Protein AF-A0A7S0IQK3-F1 (afdb_monomer_lite)

Organism: NCBI:txid127549

Foldseek 3Di:
DDAAEFECDVVVVGDPPVVVLVVDDPVCSCVHPVPYDYQYQDPPPVCNVVSVQVVVQVVVLVVVCVVDDVVVSPDDRRHDDDDVDDDDDDDDDPDDDDDDDDPVPPD

Sequence (107 aa):
PLVLVHEADPQK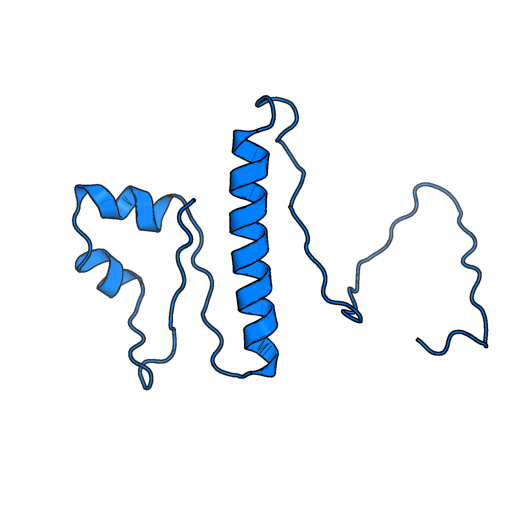GGLPLEDIRADCPIDLADFVFSQQQSITWQRVAAYQQLTLKLIAEHVVQAHLMSAVHPLEAVGRGCMLCFKGEVTCADLTFARQVTLLVSAHNPG

Secondary structure (DSSP, 8-state):
----EE---GGGT---HHHHHHTS-HHHHHHHHTSSPPEE---SHHHHHHHHHHHHHHHHHHHHHHHS-TTT-TT-------TT---------SS--PPP--TT---

Structure (mmCIF, N/CA/C/O backbone):
data_AF-A0A7S0IQK3-F1
#
_entry.id   AF-A0A7S0IQK3-F1
#
loop_
_atom_site.group_PDB
_atom_site.id
_atom_site.type_symbol
_atom_site.label_atom_id
_atom_site.label_alt_id
_atom_site.label_comp_id
_atom_site.label_asym_id
_atom_site.label_entity_id
_atom_site.label_seq_id
_atom_site.pdbx_PDB_ins_code
_atom_site.Cartn_x
_atom_site.Cartn_y
_atom_site.Cartn_z
_atom_site.occupancy
_atom_site.B_iso_or_equiv
_atom_site.auth_seq_id
_atom_site.auth_comp_id
_atom_site.auth_asym_id
_atom_site.auth_atom_id
_atom_site.pdbx_PDB_model_num
ATOM 1 N N . PRO A 1 1 ? 4.836 13.944 -5.361 1.00 82.56 1 PRO A N 1
ATOM 2 C CA . PRO A 1 1 ? 5.174 12.628 -4.765 1.00 82.56 1 PRO A CA 1
ATOM 3 C C . PRO A 1 1 ? 4.768 11.518 -5.733 1.00 82.56 1 PRO A C 1
ATOM 5 O O . PRO A 1 1 ? 3.720 11.645 -6.360 1.00 82.56 1 PRO A O 1
ATOM 8 N N . LEU A 1 2 ? 5.595 10.485 -5.876 1.00 87.44 2 LEU A N 1
ATOM 9 C CA . LEU A 1 2 ? 5.242 9.262 -6.599 1.00 87.44 2 LEU A CA 1
ATOM 10 C C . LEU A 1 2 ? 4.720 8.234 -5.584 1.00 87.44 2 LEU A C 1
ATOM 12 O O . LEU A 1 2 ? 5.189 8.243 -4.449 1.00 87.44 2 LEU A O 1
ATOM 16 N N . VAL A 1 3 ? 3.745 7.409 -5.971 1.00 90.50 3 VAL A N 1
ATOM 17 C CA . VAL A 1 3 ? 3.265 6.264 -5.180 1.00 90.50 3 VAL A CA 1
ATOM 18 C C . VAL A 1 3 ? 3.102 5.082 -6.127 1.00 90.50 3 VAL A C 1
ATOM 20 O O . VAL A 1 3 ? 2.307 5.156 -7.064 1.00 90.50 3 VAL A O 1
ATOM 23 N N . LEU A 1 4 ? 3.838 3.997 -5.889 1.00 93.31 4 LEU A N 1
ATOM 24 C CA . LEU A 1 4 ? 3.698 2.765 -6.660 1.00 93.31 4 LEU A CA 1
ATOM 25 C C . LEU A 1 4 ? 2.489 1.962 -6.161 1.00 93.31 4 LEU A C 1
ATOM 27 O O . LEU A 1 4 ? 2.485 1.465 -5.036 1.00 93.31 4 LEU A O 1
ATOM 31 N N . VAL A 1 5 ? 1.466 1.824 -7.003 1.00 94.69 5 VAL A N 1
ATOM 32 C CA . VAL A 1 5 ? 0.263 1.029 -6.718 1.00 94.69 5 VAL A CA 1
ATOM 33 C C . VAL A 1 5 ? 0.229 -0.173 -7.656 1.00 94.69 5 VAL A C 1
ATOM 35 O O . VAL A 1 5 ? 0.392 -0.016 -8.864 1.00 94.69 5 VAL A O 1
ATOM 38 N N . HIS A 1 6 ? 0.028 -1.369 -7.107 1.00 95.31 6 HIS A N 1
ATOM 39 C CA . HIS A 1 6 ? 0.175 -2.633 -7.827 1.00 95.31 6 HIS A CA 1
ATOM 40 C C . HIS A 1 6 ? -1.131 -3.429 -7.868 1.00 95.31 6 HIS A C 1
ATOM 42 O O . HIS A 1 6 ? -1.665 -3.801 -6.826 1.00 95.31 6 HIS A O 1
AT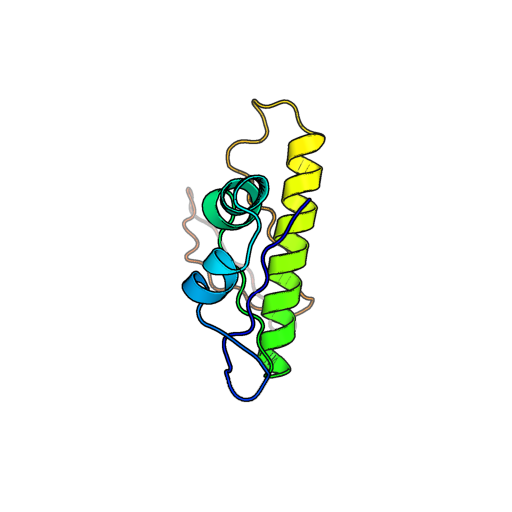OM 48 N N . GLU A 1 7 ? -1.638 -3.709 -9.069 1.00 94.56 7 GLU A N 1
ATOM 49 C CA . GLU A 1 7 ? -2.710 -4.687 -9.280 1.00 94.56 7 GLU A CA 1
ATOM 50 C C . GLU A 1 7 ? -2.114 -6.097 -9.258 1.00 94.56 7 GLU A C 1
ATOM 52 O O . GLU A 1 7 ? -1.347 -6.462 -10.148 1.00 94.56 7 GLU A O 1
ATOM 57 N N . ALA A 1 8 ? -2.463 -6.884 -8.241 1.00 88.56 8 ALA A N 1
ATOM 58 C CA . ALA A 1 8 ? -1.940 -8.236 -8.073 1.00 88.56 8 ALA A CA 1
ATOM 59 C C . ALA A 1 8 ? -2.817 -9.311 -8.737 1.00 88.56 8 ALA A C 1
ATOM 61 O O . ALA A 1 8 ? -2.359 -10.443 -8.859 1.00 88.56 8 ALA A O 1
ATOM 62 N N . ASP A 1 9 ? -4.052 -8.993 -9.154 1.00 92.19 9 ASP A N 1
ATOM 63 C CA . ASP A 1 9 ? -4.961 -9.950 -9.796 1.00 92.19 9 ASP A CA 1
ATOM 64 C C . ASP A 1 9 ? -4.716 -10.028 -11.319 1.00 92.19 9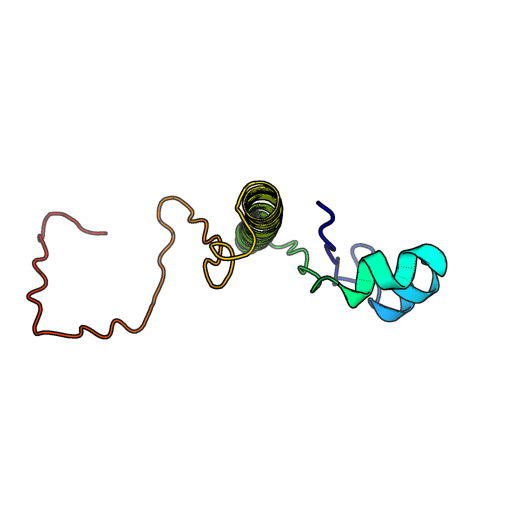 ASP A C 1
ATOM 66 O O . ASP A 1 9 ? -5.072 -9.093 -12.053 1.00 92.19 9 ASP A O 1
ATOM 70 N N . PRO A 1 10 ? -4.190 -11.153 -11.847 1.00 92.50 10 PRO A N 1
ATOM 71 C CA . PRO A 1 10 ? -3.948 -11.306 -13.279 1.00 92.50 10 PRO A CA 1
ATOM 72 C C . PRO A 1 10 ? -5.227 -11.237 -14.120 1.00 92.50 10 PRO A C 1
ATOM 74 O O . PRO A 1 10 ? -5.199 -10.780 -15.261 1.00 92.50 10 PRO A O 1
ATOM 77 N N . GLN A 1 11 ? -6.385 -11.612 -13.561 1.00 94.88 11 GLN A N 1
ATOM 78 C CA . GLN A 1 11 ? -7.672 -11.531 -14.263 1.00 94.88 11 GLN A CA 1
ATOM 79 C C . GLN A 1 11 ? -8.158 -10.088 -14.446 1.00 94.88 11 GLN A C 1
ATOM 81 O O . GLN A 1 11 ? -9.113 -9.836 -15.187 1.00 94.88 11 GLN A O 1
ATOM 86 N N . LYS A 1 12 ? -7.523 -9.131 -13.762 1.00 92.88 12 LYS A N 1
ATOM 87 C CA . LYS A 1 12 ? -7.808 -7.694 -13.839 1.00 92.88 12 LYS A CA 1
ATOM 88 C C . LYS A 1 12 ? -6.676 -6.901 -14.489 1.00 92.88 12 LYS A C 1
ATOM 90 O O . LYS A 1 12 ? -6.703 -5.673 -14.434 1.00 92.88 12 LYS A O 1
ATOM 95 N N . GLY A 1 13 ? -5.735 -7.592 -15.135 1.00 90.19 13 GLY A N 1
ATOM 96 C CA . GLY A 1 13 ? -4.581 -6.984 -15.797 1.00 90.19 13 GLY A CA 1
ATOM 97 C C . GLY A 1 13 ? -3.377 -6.779 -14.878 1.00 90.19 13 GLY A C 1
ATOM 98 O O . GLY A 1 13 ? -2.493 -6.000 -15.217 1.00 90.19 13 GLY A O 1
ATOM 99 N N . GLY A 1 14 ? -3.349 -7.442 -13.720 1.00 93.19 14 GLY A N 1
ATOM 100 C CA . GLY A 1 14 ? -2.175 -7.489 -12.860 1.00 93.19 14 GLY A CA 1
ATOM 101 C C . GLY A 1 14 ? -1.041 -8.304 -13.474 1.00 93.19 14 GLY A C 1
ATOM 102 O O . GLY A 1 14 ? -1.272 -9.305 -14.152 1.00 93.19 14 GLY A O 1
ATOM 103 N N . LEU A 1 15 ? 0.189 -7.878 -13.208 1.00 93.44 15 LEU A N 1
ATOM 104 C CA . LEU A 1 15 ? 1.414 -8.569 -13.606 1.00 93.44 15 LEU A CA 1
ATOM 105 C C . LEU A 1 15 ? 2.388 -8.613 -12.426 1.00 93.44 15 LEU A C 1
ATOM 107 O O . LEU A 1 15 ? 2.322 -7.734 -11.563 1.00 93.44 15 LEU A O 1
ATOM 111 N N . PRO A 1 16 ? 3.299 -9.595 -12.364 1.00 92.62 16 PRO A N 1
ATOM 112 C CA . PRO A 1 16 ? 4.411 -9.569 -11.422 1.00 92.62 16 PRO A CA 1
ATOM 113 C C . PRO A 1 16 ? 5.177 -8.238 -11.485 1.00 92.62 16 PRO A C 1
ATOM 115 O O . PRO A 1 16 ? 5.412 -7.692 -12.561 1.00 92.62 16 PRO A O 1
ATOM 118 N N . LEU A 1 17 ? 5.587 -7.703 -10.330 1.00 90.75 17 LEU A N 1
ATOM 119 C CA . LEU A 1 17 ? 6.328 -6.431 -10.276 1.00 90.75 17 LEU A CA 1
ATOM 120 C C . LEU A 1 17 ? 7.654 -6.484 -11.044 1.00 90.75 17 LEU A C 1
ATOM 122 O O . LEU A 1 17 ? 8.101 -5.461 -11.551 1.00 90.75 17 LEU A O 1
ATOM 126 N N . GLU A 1 18 ? 8.272 -7.660 -11.125 1.00 90.81 18 GLU A N 1
ATOM 127 C CA . GLU A 1 18 ? 9.488 -7.902 -11.905 1.00 90.81 18 GLU A CA 1
ATOM 128 C C . GLU A 1 18 ? 9.267 -7.713 -13.410 1.00 90.81 18 GLU A C 1
ATOM 130 O O . GLU A 1 18 ? 10.069 -7.032 -14.048 1.00 90.81 18 GLU A O 1
ATOM 135 N N . ASP A 1 19 ? 8.140 -8.194 -13.940 1.00 93.38 19 ASP A N 1
ATOM 136 C CA . ASP A 1 19 ? 7.764 -8.014 -15.345 1.00 93.38 19 ASP A CA 1
ATOM 137 C C . ASP A 1 19 ? 7.458 -6.538 -15.636 1.00 93.38 19 ASP A C 1
ATOM 139 O O . ASP A 1 19 ? 7.979 -5.962 -16.587 1.00 93.38 19 ASP A O 1
ATOM 143 N N . ILE A 1 20 ? 6.705 -5.874 -14.748 1.00 92.44 20 ILE A N 1
ATOM 144 C CA . ILE A 1 20 ? 6.411 -4.434 -14.875 1.00 92.44 20 ILE A CA 1
ATOM 145 C C . ILE A 1 20 ? 7.707 -3.606 -14.805 1.00 92.44 20 ILE A C 1
ATOM 147 O O . ILE A 1 20 ? 7.851 -2.602 -15.505 1.00 92.44 20 ILE A O 1
ATOM 151 N N . ARG A 1 21 ? 8.669 -4.010 -13.964 1.00 92.44 21 ARG A N 1
ATOM 152 C CA . ARG A 1 21 ? 9.974 -3.347 -13.867 1.00 92.44 21 ARG A CA 1
ATOM 153 C C . ARG A 1 21 ? 10.802 -3.545 -15.135 1.00 92.44 21 ARG A C 1
ATOM 155 O O . ARG A 1 21 ? 11.490 -2.607 -15.524 1.00 92.44 21 ARG A O 1
ATOM 162 N N . ALA A 1 22 ? 10.742 -4.718 -15.766 1.00 93.06 22 ALA A N 1
ATOM 163 C CA . ALA A 1 22 ? 11.453 -4.996 -17.013 1.00 93.06 22 ALA A CA 1
ATOM 164 C C . ALA A 1 22 ? 10.960 -4.119 -18.179 1.00 93.06 22 ALA A C 1
ATOM 166 O O . ALA A 1 22 ? 11.764 -3.717 -19.019 1.00 93.06 22 ALA A O 1
ATOM 167 N N . ASP A 1 23 ? 9.674 -3.761 -18.178 1.00 92.69 23 ASP A N 1
ATOM 168 C CA . ASP A 1 23 ? 9.068 -2.856 -19.163 1.00 92.69 23 ASP A CA 1
ATOM 169 C C . ASP A 1 23 ? 9.325 -1.363 -18.868 1.00 92.69 23 ASP A C 1
ATOM 171 O O . ASP A 1 23 ? 9.036 -0.488 -19.691 1.00 92.69 23 ASP A O 1
ATOM 175 N N . CYS A 1 24 ? 9.865 -1.036 -17.691 1.00 93.19 24 CYS A N 1
ATOM 176 C CA . CYS A 1 24 ? 10.154 0.336 -17.293 1.00 93.19 24 CYS A CA 1
ATOM 177 C C . CYS A 1 24 ? 11.482 0.826 -17.905 1.00 93.19 24 CYS A C 1
ATOM 179 O O . CYS A 1 24 ? 12.486 0.114 -17.835 1.00 93.19 24 CYS A O 1
ATOM 181 N N . PRO A 1 25 ? 11.550 2.061 -18.449 1.00 95.19 25 PRO A N 1
ATOM 182 C CA . PRO A 1 25 ? 12.809 2.649 -18.900 1.00 95.19 25 PRO A CA 1
ATOM 183 C C . PRO A 1 25 ? 13.881 2.608 -17.807 1.00 95.19 25 PRO A C 1
ATOM 185 O O . PRO A 1 25 ? 13.618 2.985 -16.663 1.00 95.19 25 PRO A O 1
ATOM 188 N N . ILE A 1 26 ? 15.099 2.193 -18.166 1.00 92.25 26 ILE A N 1
ATOM 189 C CA . ILE A 1 26 ? 16.164 1.914 -17.191 1.00 92.25 26 ILE A CA 1
ATOM 190 C C . ILE A 1 26 ? 16.511 3.124 -16.313 1.00 92.25 26 ILE A C 1
ATOM 192 O O . ILE A 1 26 ? 16.732 2.971 -15.115 1.00 92.25 26 ILE A O 1
ATOM 196 N N . ASP A 1 27 ? 16.437 4.330 -16.880 1.00 93.38 27 ASP A N 1
ATOM 197 C CA . ASP A 1 27 ? 16.712 5.591 -16.182 1.00 93.38 27 ASP A CA 1
ATOM 198 C C . ASP A 1 27 ? 15.662 5.925 -15.103 1.00 93.38 27 ASP A C 1
ATOM 200 O O . ASP A 1 27 ? 15.906 6.745 -14.219 1.00 93.38 27 ASP A O 1
ATOM 204 N N . LEU A 1 28 ? 14.480 5.301 -15.171 1.00 90.56 28 LEU A N 1
ATOM 205 C CA . LEU A 1 28 ? 13.359 5.516 -14.252 1.00 90.56 28 LEU A CA 1
ATOM 206 C C . LEU A 1 28 ? 13.110 4.322 -13.328 1.00 90.56 28 LEU A C 1
ATOM 208 O O . LEU A 1 28 ? 12.538 4.507 -12.253 1.00 90.56 28 LEU A O 1
ATOM 212 N N . ALA A 1 29 ? 13.537 3.117 -13.713 1.00 91.12 29 ALA A N 1
ATOM 213 C CA . ALA A 1 29 ? 13.239 1.888 -12.986 1.00 91.12 29 ALA A CA 1
ATOM 214 C C . ALA A 1 29 ? 13.681 1.961 -11.515 1.00 91.12 29 ALA A C 1
ATOM 216 O O . ALA A 1 29 ? 12.915 1.624 -10.613 1.00 91.12 29 ALA A O 1
ATOM 217 N N . ASP A 1 30 ? 14.881 2.470 -11.239 1.00 89.62 30 ASP A N 1
ATOM 218 C CA . ASP A 1 30 ? 15.346 2.594 -9.856 1.00 89.62 30 ASP A CA 1
ATOM 219 C C . ASP A 1 30 ? 14.559 3.655 -9.080 1.00 89.62 30 ASP A C 1
ATOM 221 O O . ASP A 1 30 ? 14.157 3.406 -7.943 1.00 89.62 30 ASP A O 1
ATOM 225 N N . PHE A 1 31 ? 14.247 4.803 -9.686 1.00 88.25 31 PHE A N 1
ATOM 226 C CA . PHE A 1 31 ? 13.428 5.829 -9.034 1.00 88.25 31 PHE A CA 1
ATOM 227 C C . PHE A 1 31 ? 12.028 5.313 -8.663 1.00 88.25 31 PHE A C 1
ATOM 229 O O . PHE A 1 31 ? 11.536 5.602 -7.573 1.00 88.25 31 PHE A O 1
ATOM 236 N N . VAL A 1 32 ? 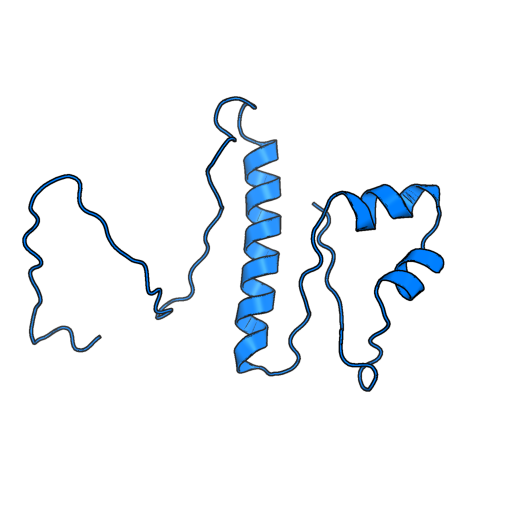11.405 4.521 -9.540 1.00 89.69 32 VAL A N 1
ATOM 237 C CA . VAL A 1 32 ? 10.043 4.004 -9.348 1.00 89.69 32 VAL A CA 1
ATOM 238 C C . VAL A 1 32 ? 10.006 2.825 -8.372 1.00 89.69 32 VAL A C 1
ATOM 240 O O . VAL A 1 32 ? 9.153 2.798 -7.488 1.00 89.69 32 VAL A O 1
ATOM 243 N N . PHE A 1 33 ? 10.910 1.851 -8.521 1.00 90.00 33 PHE A N 1
ATOM 244 C CA . PHE A 1 33 ? 10.802 0.552 -7.842 1.00 90.00 33 PHE A CA 1
ATOM 245 C C . PHE A 1 33 ? 11.748 0.369 -6.649 1.00 90.00 33 PHE A C 1
ATOM 247 O O . PHE A 1 33 ? 11.486 -0.496 -5.818 1.00 90.00 33 PHE A O 1
ATOM 254 N N . SER A 1 34 ? 12.844 1.131 -6.537 1.00 82.75 34 SER A N 1
ATOM 255 C CA . SER A 1 34 ? 13.802 0.947 -5.428 1.00 82.75 34 SER A CA 1
ATOM 256 C C . SER A 1 34 ? 13.528 1.848 -4.222 1.00 82.75 34 SER A C 1
ATOM 258 O O . SER A 1 34 ? 13.851 1.486 -3.094 1.00 82.75 34 SER A O 1
ATOM 260 N N . GLN A 1 35 ? 12.920 3.017 -4.442 1.00 75.19 35 GLN A N 1
ATOM 261 C CA . GLN A 1 35 ? 12.738 4.023 -3.390 1.00 75.19 35 GLN A CA 1
ATOM 262 C C . GLN A 1 35 ? 11.431 3.879 -2.608 1.00 75.19 35 GLN A C 1
ATOM 264 O O . GLN A 1 35 ? 11.227 4.583 -1.619 1.00 75.19 35 GLN A O 1
ATOM 269 N N . GLN A 1 36 ? 10.521 3.013 -3.058 1.00 77.69 36 GLN A N 1
ATOM 270 C CA . GLN A 1 36 ? 9.158 2.948 -2.543 1.00 77.69 36 GLN A CA 1
ATOM 271 C C . GLN A 1 36 ? 8.682 1.502 -2.455 1.00 77.69 36 GLN A C 1
ATOM 273 O O . GLN A 1 36 ? 8.864 0.720 -3.385 1.00 77.69 36 GLN A O 1
ATOM 278 N N . GLN A 1 37 ? 8.021 1.154 -1.353 1.00 84.00 37 GLN A N 1
ATOM 279 C CA . GLN A 1 37 ? 7.278 -0.098 -1.262 1.00 84.00 37 GLN A CA 1
ATOM 280 C C . GLN A 1 37 ? 5.959 0.045 -2.032 1.00 84.00 37 GLN A C 1
ATOM 282 O O . GLN A 1 37 ? 5.227 1.015 -1.835 1.00 84.00 37 GLN A O 1
ATOM 287 N N . SER A 1 38 ? 5.641 -0.923 -2.892 1.00 91.94 38 SER A N 1
ATOM 288 C CA . SER A 1 38 ? 4.376 -0.932 -3.627 1.00 91.94 38 SER A CA 1
ATOM 289 C C . SER A 1 38 ? 3.181 -1.141 -2.695 1.00 91.94 38 SER A C 1
ATOM 291 O O . SER A 1 38 ? 3.210 -2.024 -1.835 1.00 91.94 38 SER A O 1
ATOM 293 N N . ILE A 1 39 ? 2.095 -0.410 -2.930 1.00 94.38 39 ILE A N 1
ATOM 294 C CA . ILE A 1 39 ? 0.804 -0.625 -2.272 1.00 94.38 39 ILE A CA 1
ATOM 295 C C . ILE A 1 39 ? -0.050 -1.529 -3.161 1.00 94.38 39 ILE A C 1
ATOM 297 O O . ILE A 1 39 ? -0.353 -1.172 -4.299 1.00 94.38 39 ILE A O 1
ATOM 301 N N . THR A 1 40 ? -0.487 -2.679 -2.652 1.00 94.81 40 THR A N 1
ATOM 302 C CA . THR A 1 40 ? -1.412 -3.549 -3.392 1.00 94.81 40 THR A CA 1
ATOM 303 C C . THR A 1 40 ? -2.778 -2.879 -3.555 1.00 94.81 40 THR A C 1
ATOM 305 O O . THR A 1 40 ? -3.396 -2.421 -2.586 1.00 94.81 40 THR A O 1
ATOM 308 N N . TRP A 1 41 ? -3.276 -2.860 -4.786 1.00 95.19 41 TRP A N 1
ATOM 309 C CA . TRP A 1 41 ? -4.620 -2.425 -5.119 1.00 95.19 41 TRP A CA 1
ATOM 310 C C . TRP A 1 41 ? -5.639 -3.508 -4.770 1.00 95.19 41 TRP A C 1
ATOM 312 O O . TRP A 1 41 ? -5.661 -4.578 -5.372 1.00 95.19 41 TRP A O 1
ATOM 322 N N . GLN A 1 42 ? -6.500 -3.233 -3.790 1.00 94.19 42 GLN A N 1
ATOM 323 C CA . GLN A 1 42 ? -7.546 -4.163 -3.377 1.00 94.19 42 GLN A CA 1
ATOM 324 C C . GLN A 1 42 ? -8.836 -3.916 -4.168 1.00 94.19 42 GLN A C 1
ATOM 326 O O . GLN A 1 42 ? -9.457 -2.859 -4.056 1.00 94.19 42 GLN A O 1
ATOM 331 N N . ARG A 1 43 ? -9.274 -4.910 -4.951 1.00 89.88 43 ARG A N 1
ATOM 332 C CA . ARG A 1 43 ? -10.535 -4.857 -5.725 1.00 89.88 43 ARG A CA 1
ATOM 333 C C . ARG A 1 43 ? -11.785 -5.100 -4.885 1.00 89.88 43 ARG A C 1
ATOM 335 O O . ARG A 1 43 ? -12.884 -4.737 -5.297 1.00 89.88 43 ARG A O 1
ATOM 342 N N . VAL A 1 44 ? -11.632 -5.725 -3.723 1.00 90.75 44 VAL A N 1
ATOM 343 C CA . VAL A 1 44 ? -12.732 -5.922 -2.780 1.00 90.75 44 VAL A CA 1
ATOM 344 C C . VAL A 1 44 ? -13.047 -4.577 -2.136 1.00 90.75 44 VAL A C 1
ATOM 346 O O . VAL A 1 44 ? -12.198 -4.010 -1.452 1.00 90.75 44 VAL A O 1
ATOM 349 N N . ALA A 1 45 ? -14.272 -4.080 -2.321 1.00 85.56 45 ALA A N 1
ATOM 350 C CA . ALA A 1 45 ? -14.680 -2.744 -1.876 1.00 85.56 45 ALA A CA 1
ATOM 351 C C . ALA A 1 45 ? -14.367 -2.468 -0.391 1.00 85.56 45 ALA A C 1
ATOM 353 O O . ALA A 1 45 ? -13.913 -1.377 -0.050 1.00 85.56 45 ALA A O 1
ATOM 354 N N . ALA A 1 46 ? -14.534 -3.475 0.476 1.00 80.19 46 ALA A N 1
ATOM 355 C CA . ALA A 1 46 ? -14.223 -3.374 1.904 1.00 80.19 46 ALA A CA 1
ATOM 356 C C . ALA A 1 46 ? -12.734 -3.095 2.191 1.00 80.19 46 ALA A C 1
ATOM 358 O O . ALA A 1 46 ? -12.411 -2.413 3.157 1.00 80.19 46 ALA A O 1
ATOM 359 N N . TYR A 1 47 ? -11.827 -3.584 1.342 1.00 88.25 47 TYR A N 1
ATOM 360 C CA . TYR A 1 47 ? -10.381 -3.390 1.487 1.00 88.25 47 TYR A CA 1
ATOM 361 C C . TYR A 1 47 ? -9.841 -2.268 0.594 1.00 88.25 47 TYR A C 1
ATOM 363 O O . TYR A 1 47 ? -8.735 -1.781 0.812 1.00 88.25 47 TYR A O 1
ATOM 371 N N . GLN A 1 48 ? -10.628 -1.797 -0.373 1.00 91.25 48 GLN A N 1
ATOM 372 C CA . GLN A 1 48 ? -10.243 -0.682 -1.232 1.00 91.25 48 GLN A CA 1
ATOM 373 C C . GLN A 1 48 ? -10.037 0.609 -0.427 1.00 91.25 48 GLN A C 1
ATOM 375 O O . GLN A 1 48 ? -9.116 1.372 -0.708 1.00 91.25 48 GLN A O 1
ATOM 380 N N . GLN A 1 49 ? -10.844 0.834 0.616 1.00 89.19 49 GLN A N 1
ATOM 381 C CA . GLN A 1 49 ? -10.659 1.966 1.530 1.00 89.19 49 GLN A CA 1
ATOM 382 C C . GLN A 1 49 ? -9.301 1.916 2.239 1.00 89.19 49 GLN A C 1
ATOM 384 O O . GLN A 1 49 ? -8.649 2.949 2.369 1.00 89.19 49 GLN A O 1
ATOM 389 N N . LEU A 1 50 ? -8.828 0.725 2.619 1.00 89.12 50 LEU A N 1
ATOM 390 C CA . LEU A 1 50 ? -7.498 0.554 3.202 1.00 89.12 50 LEU A CA 1
ATOM 391 C C . LEU A 1 50 ? -6.401 0.940 2.200 1.00 89.12 50 LEU A C 1
ATOM 393 O O . LEU A 1 50 ? -5.522 1.726 2.537 1.00 89.12 50 LEU A O 1
ATOM 397 N N . THR A 1 51 ? -6.480 0.465 0.953 1.00 93.06 51 THR A N 1
ATOM 398 C CA . THR A 1 51 ? -5.544 0.876 -0.107 1.00 93.06 51 THR A CA 1
ATOM 399 C C . THR A 1 51 ? -5.547 2.397 -0.300 1.00 93.06 51 THR A C 1
ATOM 401 O O . THR A 1 51 ? -4.483 3.010 -0.364 1.00 93.06 51 THR A O 1
ATOM 404 N N . LEU A 1 52 ? -6.726 3.026 -0.362 1.00 92.94 52 LEU A N 1
ATOM 405 C CA . LEU A 1 52 ? -6.850 4.479 -0.526 1.00 92.94 52 LEU A CA 1
ATOM 406 C C . LEU A 1 52 ? -6.252 5.250 0.657 1.00 92.94 52 LEU A C 1
ATOM 408 O O . LEU A 1 52 ? -5.594 6.269 0.447 1.00 92.94 52 LEU A O 1
ATOM 412 N N . LYS A 1 53 ? -6.441 4.754 1.883 1.00 91.50 53 LYS A N 1
ATOM 413 C CA . LYS A 1 53 ? -5.819 5.306 3.088 1.00 91.50 53 LYS A CA 1
ATOM 414 C C . LYS A 1 53 ? -4.298 5.258 2.998 1.00 91.50 53 LYS A C 1
ATOM 416 O O . LYS A 1 53 ? -3.674 6.296 3.168 1.00 91.50 53 LYS A O 1
ATOM 421 N N . LEU A 1 54 ? -3.718 4.108 2.653 1.00 91.44 54 LEU A N 1
ATOM 422 C CA . LEU A 1 54 ? -2.264 3.957 2.513 1.00 91.44 54 LEU A CA 1
ATOM 423 C C . LEU A 1 54 ? -1.689 4.897 1.440 1.00 91.44 54 LEU A C 1
ATOM 425 O O . LEU A 1 54 ? -0.640 5.508 1.640 1.00 91.44 54 LEU A O 1
ATOM 429 N N . ILE A 1 55 ? -2.392 5.064 0.312 1.00 92.69 55 ILE A N 1
ATOM 430 C CA . ILE A 1 55 ? -2.000 6.021 -0.736 1.00 92.69 55 ILE A CA 1
ATOM 431 C C . ILE A 1 55 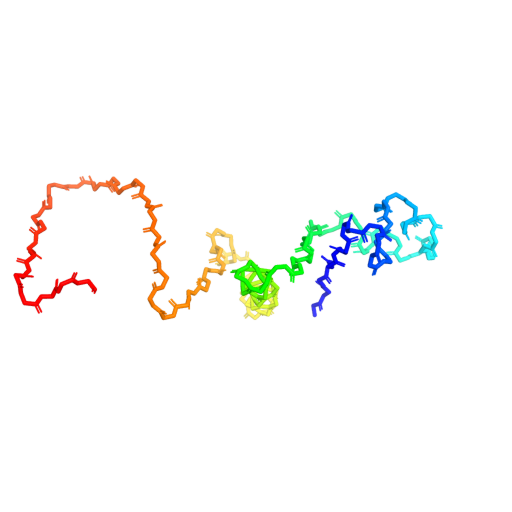? -2.016 7.451 -0.181 1.00 92.69 55 ILE A C 1
ATOM 433 O O . ILE A 1 55 ? -1.056 8.200 -0.369 1.00 92.69 55 ILE A O 1
ATOM 437 N N . ALA A 1 56 ? -3.089 7.835 0.513 1.00 92.19 56 ALA A N 1
ATOM 438 C CA . ALA A 1 56 ? -3.218 9.164 1.098 1.00 92.19 56 ALA A CA 1
ATOM 439 C C . ALA A 1 56 ? -2.148 9.429 2.171 1.00 92.19 56 ALA A C 1
ATOM 441 O O . ALA A 1 56 ? -1.537 10.496 2.154 1.00 92.19 56 ALA A O 1
ATOM 442 N N . GLU A 1 57 ? -1.863 8.460 3.045 1.00 90.19 57 GLU A N 1
ATOM 443 C CA . GLU A 1 57 ? -0.788 8.530 4.045 1.00 90.19 57 GLU A CA 1
ATOM 444 C C . GLU A 1 57 ? 0.567 8.782 3.380 1.00 90.19 57 GLU A C 1
ATOM 446 O O . GLU A 1 57 ? 1.286 9.696 3.783 1.00 90.19 57 GLU A O 1
ATOM 451 N N . HIS A 1 58 ? 0.884 8.055 2.303 1.00 87.69 58 HIS A N 1
ATOM 452 C CA . HIS A 1 58 ? 2.134 8.242 1.566 1.00 87.69 58 HIS A CA 1
ATOM 453 C C . HIS A 1 58 ? 2.234 9.642 0.943 1.00 87.69 58 HIS A C 1
ATOM 455 O O . HIS A 1 58 ? 3.270 10.305 1.035 1.00 87.69 58 HIS A O 1
ATOM 461 N N . VAL A 1 59 ? 1.148 10.127 0.330 1.00 88.81 59 VAL A N 1
ATOM 462 C CA . VAL A 1 59 ? 1.100 11.467 -0.271 1.00 88.81 59 VAL A CA 1
ATOM 463 C C . VAL A 1 59 ? 1.269 12.547 0.793 1.00 88.81 59 VAL A C 1
ATOM 465 O O . VAL A 1 59 ? 2.071 13.462 0.596 1.00 88.81 59 VAL A O 1
ATOM 468 N N . VAL A 1 60 ? 0.540 12.461 1.907 1.00 87.06 60 VAL A N 1
ATOM 469 C CA . VAL A 1 60 ? 0.617 13.445 2.994 1.00 87.06 60 VAL A CA 1
ATOM 470 C C . VAL A 1 60 ? 1.999 13.417 3.630 1.00 87.06 60 VAL A C 1
ATOM 472 O O . VAL A 1 60 ? 2.605 14.472 3.797 1.00 87.06 60 VAL A O 1
ATOM 475 N N . GLN A 1 61 ? 2.542 12.233 3.915 1.00 83.94 61 GLN A N 1
ATOM 476 C CA . GLN A 1 61 ? 3.876 12.101 4.483 1.00 83.94 61 GLN A CA 1
ATOM 477 C C . GLN A 1 61 ? 4.930 12.729 3.573 1.00 83.94 61 GLN A C 1
ATOM 479 O O . GLN A 1 61 ? 5.717 13.543 4.043 1.00 83.94 61 GLN A O 1
ATOM 484 N N . ALA A 1 62 ? 4.910 12.452 2.269 1.00 81.50 62 ALA A N 1
ATOM 485 C CA . ALA A 1 62 ? 5.855 13.062 1.338 1.00 81.50 62 ALA A CA 1
ATOM 486 C C . ALA A 1 62 ? 5.759 14.601 1.308 1.00 81.50 62 ALA A C 1
ATOM 488 O O . ALA A 1 62 ? 6.786 15.278 1.255 1.00 81.50 62 ALA A O 1
ATOM 489 N N . HIS A 1 63 ? 4.550 15.168 1.394 1.00 81.06 63 HIS A N 1
ATOM 490 C CA . HIS A 1 63 ? 4.374 16.621 1.494 1.00 81.06 63 HIS A CA 1
ATOM 491 C C . HIS A 1 63 ? 4.908 17.175 2.820 1.00 81.06 63 HIS A C 1
ATOM 493 O O . HIS A 1 63 ? 5.633 18.168 2.815 1.00 81.06 63 HIS A O 1
ATOM 499 N N . LEU A 1 64 ? 4.608 16.527 3.948 1.00 78.44 64 LEU A N 1
ATOM 500 C CA . LEU A 1 64 ? 5.109 16.943 5.259 1.00 78.44 64 LEU A CA 1
ATOM 501 C C . LEU A 1 64 ? 6.642 16.902 5.312 1.00 78.44 64 LEU A C 1
ATOM 503 O O . LEU A 1 64 ? 7.259 17.862 5.757 1.00 78.44 64 LEU A O 1
ATOM 507 N N . MET A 1 65 ? 7.265 15.850 4.780 1.00 72.38 65 MET A N 1
ATOM 508 C CA . MET A 1 65 ? 8.726 15.728 4.721 1.00 72.38 65 MET A CA 1
ATOM 509 C C . MET A 1 65 ? 9.373 16.801 3.833 1.00 72.38 65 MET A C 1
ATOM 511 O O . MET A 1 65 ? 10.494 17.214 4.101 1.00 72.38 65 MET A O 1
ATOM 515 N N . SER A 1 66 ? 8.671 17.291 2.805 1.00 70.81 66 SER A N 1
ATOM 516 C CA . SER A 1 66 ? 9.153 18.404 1.973 1.00 70.81 66 SER A CA 1
ATOM 517 C C . SER A 1 66 ? 9.038 19.782 2.642 1.00 70.81 66 SER A C 1
ATOM 519 O O . SER A 1 66 ? 9.743 20.709 2.254 1.00 70.81 66 SER A O 1
ATOM 521 N N . ALA A 1 67 ? 8.157 19.921 3.639 1.00 64.12 67 ALA A N 1
ATOM 522 C CA . ALA A 1 67 ? 7.873 21.181 4.329 1.00 64.12 67 ALA A CA 1
ATOM 523 C C . ALA A 1 67 ? 8.617 21.335 5.670 1.00 64.12 67 ALA A C 1
ATOM 525 O O . ALA A 1 67 ? 8.722 22.445 6.189 1.00 64.12 67 ALA A O 1
ATOM 526 N N . VAL A 1 68 ? 9.114 20.236 6.244 1.00 57.84 68 VAL A N 1
ATOM 527 C CA . VAL A 1 68 ? 9.724 20.186 7.580 1.00 57.84 68 VAL A CA 1
ATOM 528 C C . VAL A 1 68 ? 11.253 20.125 7.471 1.00 57.84 68 VAL A C 1
ATOM 530 O O . VAL A 1 68 ? 11.802 19.424 6.624 1.00 57.84 68 VAL A O 1
ATOM 533 N N . HIS A 1 69 ? 11.963 20.858 8.336 1.00 55.06 69 HIS A N 1
ATOM 534 C CA . HIS A 1 69 ? 13.429 20.824 8.402 1.00 55.06 69 HIS A CA 1
ATOM 535 C C . HIS A 1 69 ? 13.902 19.377 8.707 1.00 55.06 69 HIS A C 1
ATOM 537 O O . HIS A 1 69 ? 13.308 18.736 9.577 1.00 55.06 69 HIS A O 1
ATOM 543 N N . PRO A 1 70 ? 14.979 18.850 8.079 1.00 55.88 70 PRO A N 1
ATOM 544 C CA . PRO A 1 70 ? 15.362 17.425 8.127 1.00 55.88 70 PRO A CA 1
ATOM 545 C C . PRO A 1 70 ? 15.495 16.781 9.519 1.00 55.88 70 PRO A C 1
ATOM 547 O O . PRO A 1 70 ? 15.457 15.561 9.644 1.00 55.88 70 PRO A O 1
ATOM 550 N N . LEU A 1 71 ? 15.656 17.588 10.570 1.00 52.84 71 LEU A N 1
ATOM 551 C CA . LEU A 1 71 ? 15.842 17.136 11.949 1.00 52.84 71 LEU A CA 1
ATOM 552 C C . LEU A 1 71 ? 14.522 16.833 12.685 1.00 52.84 71 LEU A C 1
ATOM 554 O O . LEU A 1 71 ? 14.543 16.104 13.670 1.00 52.84 71 LEU A O 1
ATOM 558 N N . GLU A 1 72 ? 13.379 17.339 12.211 1.00 51.75 72 GLU A N 1
ATOM 559 C CA . GLU A 1 72 ? 12.056 17.115 12.831 1.00 51.75 72 GLU A CA 1
ATOM 560 C C . GLU A 1 72 ? 11.221 16.032 12.118 1.00 51.75 72 GLU A C 1
ATOM 562 O O . GLU A 1 72 ? 10.173 15.605 12.608 1.00 51.75 72 GLU A O 1
ATOM 567 N N . ALA A 1 73 ? 11.702 15.582 10.958 1.00 51.09 73 ALA A N 1
ATOM 568 C CA . ALA A 1 73 ? 11.072 14.604 10.075 1.00 51.09 73 ALA A CA 1
ATOM 569 C C . ALA A 1 73 ? 11.210 13.146 10.560 1.00 51.09 73 ALA A C 1
ATOM 571 O O . ALA A 1 73 ? 10.425 12.273 10.182 1.00 51.09 73 ALA A O 1
ATOM 572 N N . VAL A 1 74 ? 12.206 12.858 11.402 1.00 43.25 74 VAL A N 1
ATOM 573 C CA . VAL A 1 74 ? 12.529 11.485 11.803 1.00 43.25 74 VAL A CA 1
ATOM 574 C C . VAL A 1 74 ? 11.512 10.983 12.832 1.00 43.25 74 VAL A C 1
ATOM 576 O O . VAL A 1 74 ? 11.490 11.425 13.977 1.00 43.25 74 VAL A O 1
ATOM 579 N N . GLY A 1 75 ? 10.676 10.025 12.423 1.00 51.28 75 GLY A N 1
ATOM 580 C CA . GLY A 1 75 ? 9.865 9.208 13.334 1.00 51.28 75 GLY A CA 1
ATOM 581 C C . GLY A 1 75 ? 8.373 9.536 13.411 1.00 51.28 75 GLY A C 1
ATOM 582 O O . GLY A 1 75 ? 7.651 8.832 14.115 1.00 51.28 75 GLY A O 1
ATOM 583 N N . ARG A 1 76 ? 7.866 10.538 12.680 1.00 54.56 76 ARG A N 1
ATOM 584 C CA . ARG A 1 76 ? 6.412 10.736 12.549 1.00 54.56 76 ARG A CA 1
ATOM 585 C C . ARG A 1 76 ? 5.895 10.031 11.302 1.00 54.56 76 ARG A C 1
ATOM 587 O O . ARG A 1 76 ? 5.937 10.587 10.208 1.00 54.56 76 ARG A O 1
ATOM 594 N N . GLY A 1 77 ? 5.390 8.811 11.473 1.00 62.06 77 GLY A N 1
ATOM 595 C CA . GLY A 1 77 ? 4.481 8.233 10.485 1.00 62.06 77 GLY A CA 1
ATOM 596 C C . GLY A 1 77 ? 3.233 9.112 10.368 1.00 62.06 77 GLY A C 1
ATOM 597 O O . GLY A 1 77 ? 2.718 9.594 11.381 1.00 62.06 77 GLY A O 1
ATOM 598 N N . CYS A 1 78 ? 2.761 9.362 9.147 1.00 72.25 78 CYS A N 1
ATOM 599 C CA . CYS A 1 78 ? 1.452 9.975 8.953 1.00 72.25 78 CYS A CA 1
ATOM 600 C C . CYS A 1 78 ? 0.396 8.873 9.051 1.00 72.25 78 CYS A C 1
ATOM 602 O O . CYS A 1 78 ? 0.228 8.109 8.110 1.00 72.25 78 CYS A O 1
ATOM 604 N N . MET A 1 79 ? -0.276 8.768 10.199 1.00 77.81 79 MET A N 1
ATOM 605 C CA . MET A 1 79 ? -1.409 7.859 10.360 1.00 77.81 79 MET A CA 1
ATOM 606 C C . MET A 1 79 ? -2.697 8.631 10.084 1.00 77.81 79 MET A C 1
ATOM 608 O O . MET A 1 79 ? -3.045 9.556 10.822 1.00 77.81 79 MET A O 1
ATOM 612 N N . LEU A 1 80 ? -3.400 8.253 9.024 1.00 84.88 80 LEU A N 1
ATOM 613 C CA . LEU A 1 80 ? -4.760 8.706 8.772 1.00 84.88 80 LEU A CA 1
ATOM 614 C C . LEU A 1 80 ? -5.732 7.760 9.484 1.00 84.88 80 LEU A C 1
ATOM 616 O O . LEU A 1 80 ? -5.391 6.637 9.850 1.00 84.88 80 LEU A O 1
ATOM 620 N N . CYS A 1 81 ? -6.959 8.203 9.719 1.00 82.75 81 CYS A N 1
ATOM 621 C CA . CYS A 1 81 ? -8.006 7.339 10.248 1.00 82.75 81 CYS A CA 1
ATOM 622 C C . CYS A 1 81 ? -9.331 7.625 9.553 1.00 82.75 81 CYS A C 1
ATOM 624 O O . CYS A 1 81 ? -9.647 8.773 9.229 1.00 82.75 81 CYS A O 1
ATOM 626 N N . PHE A 1 82 ? -10.115 6.576 9.322 1.00 82.50 82 PHE A N 1
ATOM 627 C CA . PHE A 1 82 ? -11.509 6.744 8.947 1.00 82.50 82 PHE A CA 1
ATOM 628 C C . PHE A 1 82 ? -12.361 6.984 10.187 1.00 82.50 82 PHE A C 1
ATOM 630 O O . PHE A 1 82 ? -12.083 6.504 11.288 1.00 82.50 82 PHE A O 1
ATOM 637 N N . LYS A 1 83 ? -13.459 7.716 10.004 1.00 80.06 83 LYS A N 1
ATOM 638 C CA . LYS A 1 83 ? -14.464 7.855 11.053 1.00 80.06 83 LYS A CA 1
ATOM 639 C C . LYS A 1 83 ? -15.043 6.473 11.375 1.00 80.06 83 LYS A C 1
ATOM 641 O O . LYS A 1 83 ? -15.621 5.843 10.495 1.00 80.06 83 LYS A O 1
ATOM 646 N N . GLY A 1 84 ? -14.913 6.040 12.629 1.00 77.19 84 GLY A N 1
ATOM 647 C CA . GLY A 1 84 ? -15.365 4.719 13.079 1.00 77.19 84 GLY A CA 1
ATOM 648 C C . GLY A 1 84 ? -14.372 3.582 12.813 1.00 77.19 84 GLY A C 1
ATOM 649 O O . GLY A 1 84 ? -14.707 2.429 13.061 1.00 77.19 84 GLY A O 1
ATOM 650 N N . GLU A 1 85 ? -13.163 3.879 12.325 1.00 80.50 85 GLU A N 1
ATOM 651 C CA . GLU A 1 85 ? -12.092 2.886 12.247 1.00 80.50 85 GLU A CA 1
ATOM 652 C C . GLU A 1 85 ? -11.654 2.473 13.655 1.00 80.50 85 GLU A C 1
ATOM 654 O O . GLU A 1 85 ? -11.363 3.321 14.501 1.00 80.50 85 GLU A O 1
ATOM 659 N N . VAL A 1 86 ? -11.608 1.164 13.903 1.00 76.25 86 VAL A N 1
ATOM 660 C CA . VAL A 1 86 ? -11.144 0.607 15.174 1.00 76.25 86 VAL A CA 1
ATOM 661 C C . VAL A 1 86 ? -9.685 0.208 15.022 1.00 76.25 86 VAL A C 1
ATOM 663 O O . VAL A 1 86 ? -9.359 -0.689 14.246 1.00 76.25 86 VAL A O 1
ATOM 666 N N . THR A 1 87 ? -8.815 0.846 15.798 1.00 68.94 87 THR A N 1
ATOM 667 C CA . THR A 1 87 ? -7.404 0.469 15.892 1.00 68.94 87 THR A CA 1
ATOM 668 C C . THR A 1 87 ? -7.174 -0.261 17.206 1.00 68.94 87 THR A C 1
ATOM 670 O O . THR A 1 87 ? -7.446 0.277 18.279 1.00 68.94 87 THR A O 1
ATOM 673 N N . CYS A 1 88 ? -6.641 -1.477 17.132 1.00 70.31 88 CYS A N 1
ATOM 674 C CA . CYS A 1 88 ? -6.149 -2.192 18.302 1.00 70.31 88 CYS A CA 1
ATOM 675 C C . CYS A 1 88 ? -4.645 -1.952 18.419 1.00 70.31 88 CYS A C 1
ATOM 677 O O . CYS A 1 88 ? -3.894 -2.249 17.494 1.00 70.31 88 CYS A O 1
ATOM 679 N N . ALA A 1 89 ? -4.216 -1.407 19.551 1.00 71.75 89 ALA A N 1
ATOM 680 C CA . ALA A 1 89 ? -2.810 -1.242 19.876 1.00 71.75 89 ALA A CA 1
ATOM 681 C C . ALA A 1 89 ? -2.585 -1.672 21.323 1.00 71.75 89 ALA A C 1
ATOM 683 O O . ALA A 1 89 ? -3.416 -1.386 22.191 1.00 71.75 89 ALA A O 1
ATOM 684 N N . ASP A 1 90 ? -1.452 -2.318 21.580 1.00 74.25 90 ASP A N 1
ATOM 685 C CA . ASP A 1 90 ? -1.015 -2.583 22.943 1.00 74.25 90 ASP A CA 1
ATOM 686 C C . ASP A 1 90 ? -0.609 -1.256 23.584 1.00 74.25 90 ASP A C 1
ATOM 688 O O . ASP A 1 90 ? 0.390 -0.627 23.224 1.00 74.25 90 ASP A O 1
ATOM 692 N N . LEU A 1 91 ? -1.432 -0.791 24.519 1.00 76.50 91 LEU A N 1
ATOM 693 C CA . LEU A 1 91 ? -1.178 0.444 25.242 1.00 76.50 91 LEU A CA 1
ATOM 694 C C . LEU A 1 91 ? -0.315 0.146 26.466 1.00 76.50 91 LEU A C 1
ATOM 696 O O . LEU A 1 91 ? -0.790 -0.373 27.474 1.00 76.50 91 LEU A O 1
ATOM 700 N N . THR A 1 92 ? 0.957 0.529 26.397 1.00 84.12 92 THR A N 1
ATOM 701 C CA . THR A 1 92 ? 1.818 0.635 27.580 1.00 84.12 92 THR A CA 1
ATOM 702 C C . THR A 1 92 ? 1.734 2.033 28.168 1.00 84.12 92 THR A C 1
ATOM 704 O O . THR A 1 92 ? 2.002 3.026 27.493 1.00 84.12 92 THR A O 1
ATOM 707 N N . PHE A 1 93 ? 1.424 2.115 29.458 1.00 83.44 93 PHE A N 1
ATOM 708 C CA . PHE A 1 93 ? 1.409 3.376 30.184 1.00 83.44 93 PHE A CA 1
ATOM 709 C C . PHE A 1 93 ? 2.630 3.469 31.096 1.00 83.44 93 PHE A C 1
ATOM 711 O O . PHE A 1 93 ? 2.883 2.581 31.904 1.00 83.44 93 PHE A O 1
ATOM 718 N N . ALA A 1 94 ? 3.374 4.574 31.000 1.00 87.38 94 ALA A N 1
ATOM 719 C CA . ALA A 1 94 ? 4.557 4.814 31.835 1.00 87.38 94 ALA A CA 1
ATOM 720 C C . ALA A 1 94 ? 4.221 4.978 33.331 1.00 87.38 94 ALA A C 1
ATOM 722 O O . ALA A 1 94 ? 5.106 4.970 34.184 1.00 87.38 94 ALA A O 1
ATOM 723 N N . ARG A 1 95 ? 2.941 5.186 33.652 1.00 89.25 95 ARG A N 1
ATOM 724 C CA . ARG A 1 95 ? 2.407 5.368 35.004 1.00 89.25 95 ARG A CA 1
ATOM 725 C C . ARG A 1 95 ? 1.041 4.695 35.087 1.00 89.25 95 ARG A C 1
ATOM 727 O O . ARG A 1 95 ? 0.429 4.416 34.061 1.00 89.25 95 ARG A O 1
ATOM 734 N N . GLN A 1 96 ? 0.555 4.471 36.303 1.00 89.50 96 GLN A N 1
ATOM 735 C CA . GLN A 1 96 ? -0.803 3.982 36.518 1.00 89.50 96 GLN A CA 1
ATOM 736 C C . GLN A 1 96 ? -1.822 4.959 35.917 1.00 89.50 96 GLN A C 1
ATOM 738 O O . GLN A 1 96 ? -1.713 6.171 36.112 1.00 89.50 96 GLN A O 1
ATOM 743 N N . VAL A 1 97 ? -2.807 4.421 35.200 1.00 88.81 97 VAL A N 1
ATOM 744 C CA . VAL A 1 97 ? -3.875 5.197 34.562 1.00 88.81 97 VAL A CA 1
ATOM 745 C C . VAL A 1 97 ? -5.212 4.562 34.908 1.00 88.81 97 VAL A C 1
ATOM 747 O O . VAL A 1 97 ? -5.330 3.338 34.940 1.00 88.81 97 VAL A O 1
ATOM 750 N N . THR A 1 98 ? -6.217 5.395 35.155 1.00 90.75 98 THR A N 1
ATOM 751 C CA . THR A 1 98 ? -7.600 4.955 35.350 1.00 90.75 98 THR A CA 1
ATOM 752 C C . THR A 1 98 ? -8.375 5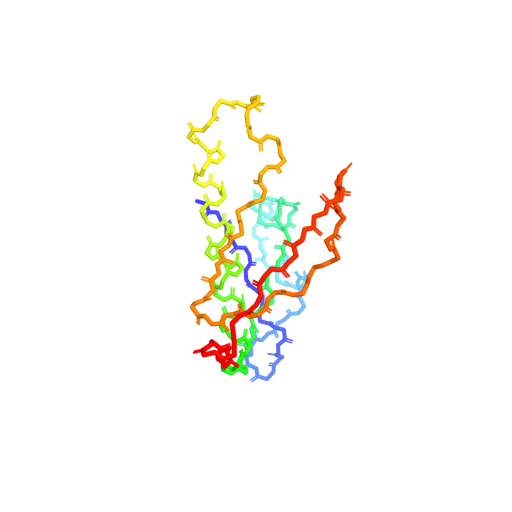.225 34.069 1.00 90.75 98 THR A C 1
ATOM 754 O O . THR A 1 98 ? -8.508 6.378 33.661 1.00 90.75 98 THR A O 1
ATOM 757 N N . LEU A 1 99 ? -8.895 4.171 33.441 1.00 82.94 99 LEU A N 1
ATOM 758 C CA . LEU A 1 99 ? -9.800 4.295 32.304 1.00 82.94 99 LEU A CA 1
ATOM 759 C C . LEU A 1 99 ? -11.231 4.474 32.826 1.00 82.94 99 LEU A C 1
ATOM 761 O O . LEU A 1 99 ? -11.755 3.600 33.514 1.00 82.94 99 LEU A O 1
ATOM 765 N N . LEU A 1 100 ? -11.863 5.602 32.505 1.00 85.00 100 LEU A N 1
ATOM 766 C CA . LEU A 1 100 ? -13.274 5.841 32.805 1.00 85.00 100 LEU A CA 1
ATOM 767 C C . LEU A 1 100 ? -14.094 5.590 31.543 1.00 85.00 100 LEU A C 1
ATOM 769 O O . LEU A 1 100 ? -13.855 6.212 30.510 1.00 85.00 100 LEU A O 1
ATOM 773 N N . VAL A 1 101 ? -15.064 4.686 31.636 1.00 80.69 101 VAL A N 1
ATOM 774 C CA . VAL A 1 101 ? -15.981 4.350 30.541 1.00 80.69 101 VAL A CA 1
ATOM 775 C C . VAL A 1 101 ? -17.413 4.686 30.950 1.00 80.69 101 VAL A C 1
ATOM 777 O O . VAL A 1 101 ? -17.789 4.527 32.110 1.00 80.69 101 VAL A O 1
ATOM 780 N N . SER A 1 102 ? -18.213 5.178 30.004 1.00 83.75 102 SER A N 1
ATOM 781 C CA . SER A 1 102 ? -19.631 5.483 30.220 1.00 83.75 102 SER A CA 1
ATOM 782 C C . SER A 1 102 ? -20.493 4.413 29.571 1.00 83.75 102 SER A C 1
ATOM 784 O O . SER A 1 102 ? -20.311 4.112 28.395 1.00 83.75 102 SER A O 1
ATOM 786 N N . ALA A 1 103 ? -21.496 3.921 30.299 1.00 82.62 103 ALA A N 1
ATOM 787 C CA . ALA A 1 103 ? -22.506 3.014 29.752 1.00 82.62 103 ALA A CA 1
ATOM 788 C C . ALA A 1 103 ? -23.349 3.644 28.621 1.00 82.62 103 ALA A C 1
ATOM 790 O O . ALA A 1 103 ? -24.042 2.930 27.906 1.00 82.62 103 ALA A O 1
ATOM 791 N N . HIS A 1 104 ? -23.290 4.971 28.447 1.00 83.75 104 HIS A N 1
ATOM 792 C CA . HIS A 1 104 ? -24.026 5.700 27.407 1.00 83.75 104 HIS A CA 1
ATOM 793 C C . HIS A 1 104 ? -23.229 5.909 26.111 1.00 83.75 104 HIS A C 1
ATOM 795 O O . HIS A 1 104 ? -23.754 6.510 25.180 1.00 83.75 104 HIS A O 1
ATOM 801 N N . ASN A 1 105 ? -21.984 5.427 26.035 1.00 67.94 105 ASN A N 1
ATOM 802 C CA . ASN A 1 105 ? -21.217 5.368 24.791 1.00 67.94 105 ASN A CA 1
ATOM 803 C C . ASN A 1 105 ? -21.098 3.897 24.373 1.00 67.94 105 ASN A C 1
ATOM 805 O O . ASN A 1 105 ? -20.159 3.231 24.808 1.00 67.94 105 ASN A O 1
ATOM 809 N N . PRO A 1 106 ? -22.043 3.371 23.571 1.00 61.66 106 PRO A N 1
ATOM 810 C CA . PRO A 1 106 ? -22.044 1.961 23.174 1.00 61.66 106 PRO A CA 1
ATOM 811 C C . PRO A 1 106 ? -20.898 1.574 22.221 1.00 61.66 106 PRO A C 1
ATOM 813 O O . PRO A 1 106 ? -20.749 0.388 21.929 1.00 61.66 106 PRO A O 1
ATOM 816 N N . GLY A 1 107 ? -20.074 2.541 21.797 1.00 56.12 107 GLY A N 1
ATOM 817 C CA . GLY A 1 107 ? -19.106 2.376 20.711 1.00 56.12 107 GLY A CA 1
ATOM 818 C C . GLY A 1 107 ? -19.704 2.819 19.390 1.00 56.12 107 GLY A C 1
ATOM 819 O O . GLY A 1 107 ? -20.813 2.346 19.061 1.00 56.12 107 GLY A O 1
#

Radius of gyration: 19.33 Å; chains: 1; bounding box: 41×33×56 Å

pLDDT: mean 82.91, std 12.37, range [43.25, 95.31]